Protein 7LVS (pdb70)

B-factor: mean 65.18, std 23.1, range [25.35, 159.11]

Sequence (155 aa):
TGPTADPEKRKLIQQQLVLLLHAHKCQRREQANGEVRACSLPHCRTMKNVLNHMTHCQAGKACQVAHCASSRQIISHWKNCTRHDCPVCLPLKNASDTDFIDEEVLMSLVIEMGLDRIKELPELTSYDCEVNAPIQGSRNLLQGEELLRALDQVN

Nearest PDB structures (foldseek):
  7lvs-assembly1_B  TM=1.010E+00  e=3.319E-14  Mus musculus
  7qgs-assembly1_A  TM=9.717E-01  e=2.076E-10  Homo sapiens
  1l8c-assembly1_A  TM=8.396E-01  e=2.619E-11  Mus musculus
  2lww-assembly1_A  TM=8.149E-01  e=1.041E-10  Mus musculus
  1l3e-assembly1_B  TM=8.56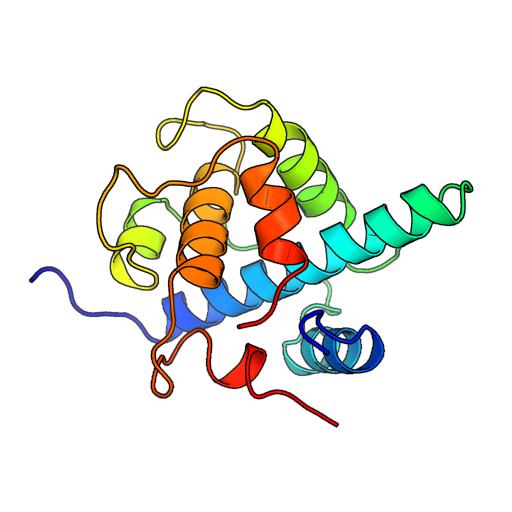7E-01  e=3.908E-10  Homo sapiens

Radius of gyration: 14.66 Å; Cα contacts (8 Å, |Δi|>4): 175; chains: 2; bounding box: 29×38×46 Å

Secondary structure (DSSP, 8-state):
--SPPPHHHHHHHHHHHHHHHHHHHHHHHHHHH-S-----STTHHHHHHHHHHHTT---GGG--STTHHHHHHHHHHHHH---TT-TTTHHHHT---/--BPPHHHHHHHHHHTTTTS--------HHHHHHHS--S-GGG---THHHHHHHHB--

Foldseek 3Di:
DDDDDDVVVLVVLLVVVVLLVCLVVVVVVCVVVVDDDDDDPPCSVVSVVLVVCLVPDDCACNDDRPPNNSVVVSVVCVVPDPDCPDPNCNCPVVPDD/DFFDDPVVVVVVCVVVVVVPDDDDDDDDPVVCCVVPNDPDPVPPDDDPSVVVVNGGDD

InterPro domains:
  IPR000197 Zinc finger, TAZ-type [PF02135] (353-429)
  IPR000197 Zinc finger, TAZ-type [PF02135] (1773-1844)
  IPR000197 Zinc finger, TAZ-type [PS50134] (346-432)
  IPR000197 Zinc finger, TAZ-type [PS50134] (1766-1847)
  IPR000197 Zinc finger, TAZ-type [SM00551] (347-432)
  IPR000197 Zinc finger, TAZ-type [SM00551] (1767-1845)
  IPR000433 Zinc finger, ZZ-type [PF00569] (1703-1743)
  IPR000433 Zinc finger, ZZ-type [PS01357] (1708-1733)
  IPR000433 Zinc finger, ZZ-type [PS50135] (1703-1751)
  IPR000433 Zinc finger, ZZ-type [SM00291] (1702-1743)
  IPR001487 Bromodomain [PF00439] (1105-1179)
  IPR001487 Bromodomain [PR00503] (1107-1120)
  IPR001487 Bromodomain [PR00503] (1123-1139)
  IPR001487 Bromodomain [PR00503] (1139-1157)
  IPR001487 Bromodomain [PR00503] (1157-1176)
  IPR001487 Bromodomain [PS50014] (1104-1176)
  IPR001487 Bromodomain [SM00297] (1085-1195)
  IPR003101 Coactivator CBP, KIX domain [PF02172] (587-666)
  IPR003101 Coactivator CBP, KIX domain [PS50952] (586-665)
  IPR009110 Nuclear receptor coactivator, interlocking [SSF69125] (2060-2116)

GO terms:
  GO:0060325 face morphogenesis (P, IMP)
  GO:0061733 protein-lysine-acetyltransferase activity (F, EXP)
  GO:0005515 protein binding (F, IPI)
  GO:0035729 cellular response to hepatocyte growth factor stimulus (P, IDA)
  GO:0005634 nucleus (C, IDA)
  GO:0000977 RNA polymerase II transcription regulatory region sequence-specific DNA binding (F, IDA)
  GO:0003677 DNA binding (F, IDA)
  GO:0003682 chromatin binding (F, IDA)
  GO:0003713 transcription coactivator activity (F, IDA)
  GO:0045893 positive regulation of DNA-templated transcription (P, IDA)
  GO:0045944 positive regulation of transcription by RNA polymerase II (P, IDA)
  GO:0000123 histone acetyltransferase complex (C, IDA)
  GO:0000940 outer kinetochore (C, IDA)
  GO:0005667 transcription regulator complex (C, IDA)
  GO:0090575 RNA polymerase II transcription regulator complex (C, IDA)
  GO:0004402 histone acetyltransferase activity (F, IDA)
  GO:0006355 regulation of DNA-templated transcription (P, IDA)
  GO:0045944 positive regulation of transcription by RNA polymerase II (P, IGI)
  GO:0010628 positive regulation of gene expression (P, IGI)
  GO:0030718 germ-line stem cell population maintenance (P, IMP)

Organism: Mus musculus (NCBI:txid10090)

Structure (mmCIF, N/CA/C/O backbone):
data_7LVS
#
_entry.id   7LVS
#
_cell.length_a   32.061
_cell.length_b   50.112
_cell.length_c   41.255
_cell.angle_alpha   90.000
_cell.angle_beta   99.189
_cell.angle_gamma   90.000
#
_symmetry.space_group_name_H-M   'P 1 21 1'
#
loop_
_entity.id
_entity.type
_entity.pdbx_description
1 polymer 'Histone lysine acetyltransferase CREBBP'
2 polymer 'Cbp/p300-interacting transactivator 2,Hypoxia-inducible factor 1-alpha'
3 non-polymer 'ZINC ION'
4 water water
#
loop_
_atom_site.group_PDB
_atom_site.id
_atom_site.type_symbol
_atom_site.label_atom_id
_atom_site.label_alt_id
_atom_site.label_comp_id
_atom_site.label_asym_id
_atom_site.label_entity_id
_atom_site.label_seq_id
_atom_site.pdbx_PDB_ins_code
_atom_site.Cartn_x
_atom_site.Cartn_y
_atom_site.Cartn_z
_atom_site.occupancy
_atom_site.B_iso_or_equiv
_atom_site.auth_seq_id
_atom_site.auth_comp_id
_atom_site.auth_asym_id
_atom_site.auth_atom_id
_atom_site.pdbx_PDB_model_num
ATOM 1 N N . THR A 1 2 ? -1.72608 7.63120 34.61440 1.000 77.52623 341 THR B N 1
ATOM 2 C CA . THR A 1 2 ? -0.97863 7.51245 33.36777 1.000 81.20182 341 THR B CA 1
ATOM 3 C C . THR A 1 2 ? -1.58450 8.39862 32.28301 1.000 71.99606 341 THR B C 1
ATOM 4 O O . THR A 1 2 ? -0.87698 9.16305 31.62747 1.000 73.42358 341 THR B O 1
ATOM 14 N N . GLY A 1 3 ? -2.89853 8.29711 32.10448 1.000 80.61421 342 GLY B N 1
ATOM 15 C CA . GLY A 1 3 ? -3.59359 9.05802 31.09426 1.000 68.33930 342 GLY B CA 1
ATOM 16 C C . GLY A 1 3 ? -4.89636 8.39456 30.69818 1.000 78.60099 342 GLY B C 1
ATOM 17 O O . GLY A 1 3 ? -5.47746 7.61948 31.46427 1.000 82.81150 342 GLY B O 1
ATOM 21 N N . PRO A 1 4 ? -5.38448 8.68168 29.49332 1.000 86.85001 343 PRO B N 1
ATOM 22 C CA . PRO A 1 4 ? -6.62908 8.05325 29.03554 1.000 83.35400 343 PRO B CA 1
ATOM 23 C C . PRO A 1 4 ? -6.43241 6.56508 28.78621 1.000 84.29046 343 PRO B C 1
ATOM 24 O O . PRO A 1 4 ? -5.31411 6.05014 28.72757 1.000 78.26171 343 PRO B O 1
ATOM 35 N N . THR A 1 5 ? -7.55527 5.86754 28.64492 1.000 86.04387 344 THR B N 1
ATOM 36 C CA . THR A 1 5 ? -7.52602 4.43711 28.38309 1.000 86.38471 344 THR B CA 1
ATOM 37 C C . THR A 1 5 ? -7.29204 4.17514 26.89916 1.000 87.75741 344 THR B C 1
ATOM 38 O O . THR A 1 5 ? -7.71041 4.94961 26.03376 1.000 80.04930 344 THR B O 1
ATOM 49 N N . ALA A 1 6 ? -6.61227 3.06788 26.61358 1.000 87.15679 345 ALA B N 1
ATOM 50 C CA . ALA A 1 6 ? -6.27498 2.70886 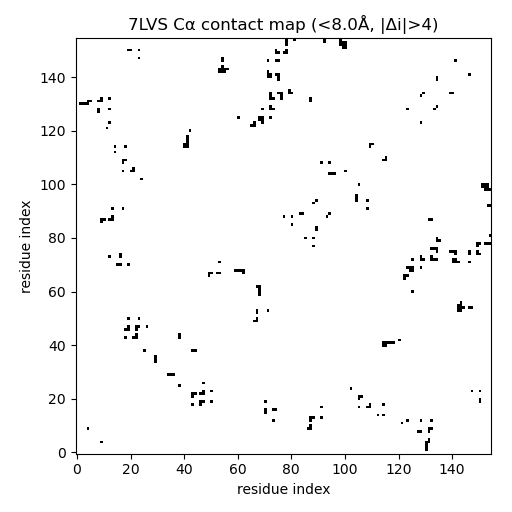25.24419 1.000 79.22894 345 ALA B CA 1
ATOM 51 C C . ALA A 1 6 ? -7.48001 2.10711 24.53450 1.000 70.12410 345 ALA B C 1
ATOM 52 O O . ALA A 1 6 ? -8.20992 1.28697 25.09893 1.000 74.17083 345 ALA B O 1
ATOM 59 N N . ASP A 1 7 ? -7.67480 2.51597 23.28127 1.000 66.29521 346 ASP B N 1
ATOM 60 C CA . ASP A 1 7 ? -8.82646 2.10125 22.49523 1.000 69.43504 346 ASP B CA 1
ATOM 61 C C . ASP A 1 7 ? -8.42364 0.97341 21.56033 1.000 72.95548 346 ASP B C 1
ATOM 62 O O . ASP A 1 7 ? -7.49147 1.15362 20.76049 1.000 62.96955 346 ASP B O 1
ATOM 71 N N . PRO A 1 8 ? -9.07557 -0.19263 21.61424 1.000 63.34727 347 PRO B N 1
ATOM 72 C CA . PRO A 1 8 ? -8.71025 -1.26651 20.67567 1.000 58.32045 347 PRO B CA 1
ATOM 73 C C . PRO A 1 8 ? -8.98654 -0.91591 19.22524 1.000 61.08837 347 PRO B C 1
ATOM 74 O O . PRO A 1 8 ? -8.28683 -1.41342 18.33431 1.000 58.14960 347 PRO B O 1
ATOM 85 N N . GLU A 1 9 ? -9.99229 -0.08066 18.95538 1.000 57.73590 348 GLU B N 1
ATOM 86 C CA . GLU A 1 9 ? -10.21905 0.37080 17.58647 1.000 59.61796 348 GLU B CA 1
ATOM 87 C C . GLU A 1 9 ? -9.05483 1.22185 17.09616 1.000 65.04084 348 GLU B C 1
ATOM 88 O O . GLU A 1 9 ? -8.57919 1.04334 15.96899 1.000 58.73969 348 GLU B O 1
ATOM 100 N N . LYS A 1 10 ? -8.58339 2.15313 17.92909 1.000 62.25079 349 LYS B N 1
ATOM 101 C CA . LYS A 1 10 ? -7.43950 2.97307 17.54584 1.000 63.30797 349 LYS B CA 1
ATOM 102 C C . LYS A 1 10 ? -6.20069 2.11452 17.32376 1.000 54.46234 349 LYS B C 1
ATOM 103 O O . LYS A 1 10 ? -5.41738 2.36753 16.40112 1.000 46.85146 349 LYS B O 1
ATOM 122 N N . ARG A 1 11 ? -6.00396 1.09441 18.16199 1.000 52.32303 350 ARG B N 1
ATOM 123 C CA . ARG A 1 11 ? -4.86224 0.20550 17.97903 1.000 49.49454 350 ARG B CA 1
ATOM 124 C C . ARG A 1 11 ? -4.90336 -0.46624 16.61249 1.000 52.65913 350 ARG B C 1
ATOM 125 O O . ARG A 1 11 ? -3.87225 -0.58825 15.94100 1.000 52.29317 350 ARG B O 1
ATOM 146 N N . LYS A 1 12 ? -6.08816 -0.90712 16.18151 1.000 46.82331 351 LYS B N 1
ATOM 147 C CA . LYS A 1 12 ? -6.19560 -1.58837 14.89524 1.000 54.06850 351 LYS B CA 1
ATOM 148 C C . LYS A 1 12 ? -5.86338 -0.64968 13.74292 1.000 43.47382 351 LYS B C 1
ATOM 149 O O . LYS A 1 12 ? -5.15633 -1.03689 12.80534 1.000 39.79600 351 LYS B O 1
ATOM 168 N N . LEU A 1 13 ? -6.37751 0.58237 13.78466 1.000 40.38875 352 LEU B N 1
ATOM 169 C CA . LEU A 1 13 ? -6.06472 1.54151 12.73241 1.000 37.83008 352 LEU B CA 1
ATOM 170 C C . LEU A 1 13 ? -4.57747 1.85699 12.70290 1.000 37.14741 352 LEU B C 1
ATOM 171 O O . LEU A 1 13 ? -4.00813 2.07444 11.62712 1.000 37.36813 352 LEU B O 1
ATOM 187 N N . ILE A 1 14 ? -3.93452 1.88485 13.87161 1.000 32.82907 353 ILE B N 1
ATOM 188 C CA . ILE A 1 14 ? -2.50176 2.15760 13.92935 1.000 40.89132 353 ILE B CA 1
ATOM 189 C C . ILE A 1 14 ? -1.72611 1.06251 13.20776 1.000 41.91864 353 ILE B C 1
ATOM 190 O O . ILE A 1 14 ? -0.90031 1.33827 12.32985 1.000 29.54906 353 ILE B O 1
ATOM 206 N N . GLN A 1 15 ? -1.98745 -0.19979 13.55379 1.000 34.66542 354 GLN B N 1
ATOM 207 C CA . GLN A 1 15 ? -1.26119 -1.28398 12.90501 1.000 35.09267 354 GLN B CA 1
ATOM 208 C C . GLN A 1 15 ? -1.63585 -1.42333 11.43397 1.000 33.93833 354 GLN B C 1
ATOM 209 O O . GLN A 1 15 ? -0.82594 -1.92827 10.65033 1.000 36.51136 354 GLN B O 1
ATOM 223 N N . GLN A 1 16 ? -2.82555 -0.96645 11.03449 1.000 35.20086 355 GLN B N 1
ATOM 224 C CA . GLN A 1 16 ? -3.15253 -0.91068 9.61233 1.000 32.82546 355 GLN B CA 1
ATOM 225 C C . GLN A 1 16 ? -2.30029 0.13352 8.89770 1.000 32.30215 355 GLN B C 1
ATOM 226 O O . GLN A 1 16 ? -1.75989 -0.12368 7.81551 1.000 32.26595 355 GLN B O 1
ATOM 240 N N . GLN A 1 17 ? -2.16713 1.32067 9.49172 1.000 31.61180 356 GLN B N 1
ATOM 241 C CA . GLN A 1 17 ? -1.31190 2.35054 8.90940 1.000 30.37635 356 GLN B CA 1
ATOM 242 C C . GLN A 1 17 ? 0.14540 1.90825 8.91293 1.000 33.84823 356 GLN B C 1
ATOM 243 O O . GLN A 1 17 ? 0.88241 2.14627 7.94725 1.000 27.31526 356 GLN B O 1
ATOM 257 N N . LEU A 1 18 ? 0.57167 1.24367 9.98677 1.000 30.99818 357 LEU B N 1
ATOM 258 C CA . LEU A 1 18 ? 1.93687 0.73697 10.06061 1.000 25.35346 357 LEU B CA 1
ATOM 259 C C . LEU A 1 18 ? 2.21679 -0.25370 8.93925 1.000 31.68794 357 LEU B C 1
ATOM 260 O O . LEU A 1 18 ? 3.26671 -0.19312 8.28891 1.000 34.19381 357 LEU B O 1
ATOM 276 N N . VAL A 1 19 ? 1.28638 -1.17996 8.70070 1.000 33.04979 358 VAL B N 1
ATOM 277 C CA . VAL A 1 19 ? 1.46822 -2.15052 7.62664 1.000 34.97171 358 VAL B CA 1
ATOM 278 C C . VAL A 1 19 ? 1.52797 -1.44147 6.28152 1.000 31.17044 358 VAL B C 1
ATOM 279 O O . VAL A 1 19 ? 2.32314 -1.80297 5.40590 1.000 37.08101 358 VAL B O 1
ATOM 292 N N . LEU A 1 20 ? 0.69193 -0.41949 6.09417 1.000 32.71165 359 LEU B N 1
ATOM 293 C CA . LEU A 1 20 ? 0.73099 0.33000 4.84414 1.000 30.05060 359 LEU B CA 1
ATOM 294 C C . LEU A 1 20 ? 2.05535 1.06776 4.69097 1.000 30.33640 359 LEU B C 1
ATOM 295 O O . LEU A 1 20 ? 2.61716 1.12448 3.59119 1.000 29.68507 359 LEU B O 1
ATOM 311 N N . LEU A 1 21 ? 2.57463 1.63171 5.78279 1.000 28.59728 360 LEU B N 1
ATOM 312 C CA . LEU A 1 21 ? 3.86347 2.31122 5.71281 1.000 33.62374 360 LEU B CA 1
ATOM 313 C C . LEU A 1 21 ? 4.98258 1.33059 5.38716 1.000 32.62606 360 LEU B C 1
ATOM 314 O O . LEU A 1 21 ? 5.85081 1.62358 4.55739 1.000 35.68109 360 LEU B O 1
ATOM 330 N N . LEU A 1 22 ? 4.97903 0.15900 6.02528 1.000 30.28754 361 LEU B N 1
ATOM 331 C CA . LEU A 1 22 ? 5.98285 -0.85051 5.70634 1.000 33.70845 361 LEU B CA 1
ATOM 332 C C . LEU A 1 22 ? 5.91800 -1.23008 4.23331 1.000 31.56873 361 LEU B C 1
ATOM 333 O O . LEU A 1 22 ? 6.94776 -1.30394 3.55470 1.000 34.76055 361 LEU B O 1
ATOM 349 N N . HIS A 1 23 ? 4.71065 -1.45943 3.71200 1.000 37.12446 362 HIS B N 1
ATOM 350 C CA . HIS A 1 23 ? 4.58663 -1.78171 2.29495 1.000 39.45245 362 HIS B CA 1
ATOM 351 C C . HIS A 1 23 ? 5.17998 -0.67356 1.43375 1.000 28.04433 362 HIS B C 1
ATOM 352 O O . HIS A 1 23 ? 6.04684 -0.92441 0.58974 1.000 43.60557 362 HIS B O 1
ATOM 366 N N . ALA A 1 24 ? 4.71427 0.56334 1.62926 1.000 38.48827 363 ALA B N 1
ATOM 367 C CA . ALA A 1 24 ? 5.17210 1.67485 0.80088 1.000 44.51776 363 ALA B CA 1
ATOM 368 C C . ALA A 1 24 ? 6.69205 1.76892 0.79549 1.000 35.82029 363 ALA B C 1
ATOM 369 O O . ALA A 1 24 ? 7.31276 1.94289 -0.25878 1.000 40.54736 363 ALA B O 1
ATOM 376 N N . HIS A 1 25 ? 7.30998 1.65834 1.97277 1.000 36.03153 364 HIS B N 1
ATOM 377 C CA . HIS A 1 25 ? 8.76521 1.72045 2.04963 1.000 35.86719 364 HIS B CA 1
ATOM 378 C C . HIS A 1 25 ? 9.40174 0.63265 1.19012 1.000 40.67563 364 HIS B C 1
ATOM 379 O O . HIS A 1 25 ? 10.24013 0.91826 0.32767 1.000 43.36982 364 HIS B O 1
ATOM 393 N N . LYS A 1 26 ? 9.00877 -0.62552 1.40444 1.000 38.71159 365 LYS B N 1
ATOM 394 C CA . LYS A 1 26 ? 9.53017 -1.70510 0.57040 1.000 41.80521 365 LYS B CA 1
ATOM 395 C C . LYS A 1 26 ? 9.10334 -1.52770 -0.88227 1.000 46.83697 365 LYS B C 1
ATOM 396 O O . LYS A 1 26 ? 9.85887 -1.85696 -1.80353 1.000 48.23317 365 LYS B O 1
ATOM 415 N N . CYS A 1 27 ? 7.89168 -1.01022 -1.10711 1.000 51.22326 366 CYS B N 1
ATOM 416 C CA . CYS A 1 27 ? 7.45032 -0.71625 -2.46754 1.000 46.66689 366 CYS B CA 1
ATOM 417 C C . CYS A 1 27 ? 8.37323 0.29094 -3.14078 1.000 58.45486 366 CYS B C 1
ATOM 418 O O . CYS A 1 27 ? 8.52896 0.26645 -4.36696 1.000 72.08266 366 CYS B O 1
ATOM 425 N N . GLN A 1 28 ? 8.99450 1.17860 -2.36128 1.000 54.99474 367 GLN B N 1
ATOM 426 C CA . GLN A 1 28 ? 9.93827 2.14982 -2.90275 1.000 66.19538 367 GLN B CA 1
ATOM 427 C C . GLN A 1 28 ? 11.35432 1.58792 -2.96890 1.000 66.76795 367 GLN B C 1
ATOM 428 O O . GLN A 1 28 ? 12.04687 1.76293 -3.97577 1.000 72.37078 367 GLN B O 1
ATOM 442 N N . ARG A 1 29 ? 11.80364 0.92424 -1.90058 1.000 61.90771 368 ARG B N 1
ATOM 443 C CA . ARG A 1 29 ? 13.10989 0.27667 -1.93992 1.000 67.95084 368 ARG B CA 1
ATOM 444 C C . ARG A 1 29 ? 13.19939 -0.71319 -3.09273 1.000 74.28666 368 ARG B C 1
ATOM 445 O O . ARG A 1 29 ? 14.28206 -0.91662 -3.65369 1.000 85.31804 368 ARG B O 1
ATOM 466 N N . ARG A 1 30 ? 12.07693 -1.33514 -3.46126 1.000 69.06320 369 ARG B N 1
ATOM 467 C CA . ARG A 1 30 ? 12.06876 -2.20580 -4.63129 1.000 76.96819 369 ARG B CA 1
ATOM 468 C C . ARG A 1 30 ? 12.43275 -1.42600 -5.88708 1.000 92.65380 369 ARG B C 1
ATOM 469 O O . ARG A 1 30 ? 13.20536 -1.90551 -6.72465 1.000 104.49112 369 ARG B O 1
ATOM 490 N N . GLU A 1 31 ? 11.88641 -0.21752 -6.03223 1.000 88.24442 370 GLU B N 1
ATOM 491 C CA . GLU A 1 31 ? 12.21665 0.63813 -7.16388 1.000 95.31220 370 GLU B CA 1
ATOM 492 C C . GLU A 1 31 ? 13.55125 1.34980 -6.98374 1.000 99.99776 370 GLU B C 1
ATOM 493 O O . GLU A 1 31 ? 14.15094 1.77373 -7.97777 1.000 100.75872 370 GLU B O 1
ATOM 505 N N . GLN A 1 32 ? 14.02884 1.48723 -5.74302 1.000 95.42026 371 GLN B N 1
ATOM 506 C CA . GLN A 1 32 ? 15.31585 2.13509 -5.51098 1.000 92.12880 371 GLN B CA 1
ATOM 507 C C . GLN A 1 32 ? 16.47434 1.24812 -5.94911 1.000 100.57680 371 GLN B C 1
ATOM 508 O O . GLN A 1 32 ? 17.51445 1.75815 -6.38126 1.000 104.40204 371 GLN B O 1
ATOM 522 N N . ALA A 1 33 ? 16.31838 -0.07143 -5.84331 1.000 104.41249 372 ALA B N 1
ATOM 523 C CA . ALA A 1 33 ? 17.31293 -1.01030 -6.34738 1.000 103.64988 372 ALA B CA 1
ATOM 524 C C . ALA A 1 33 ? 17.01192 -1.41590 -7.78684 1.000 108.55525 372 ALA B C 1
ATOM 525 O O . ALA A 1 33 ? 17.90963 -1.42246 -8.63479 1.000 104.38416 372 ALA B O 1
ATOM 532 N N . ASN A 1 34 ? 15.75121 -1.74918 -8.07306 1.000 114.94621 373 ASN B N 1
ATOM 533 C CA . ASN A 1 34 ? 15.35516 -2.10894 -9.43092 1.000 105.77802 373 ASN B CA 1
ATOM 534 C C . ASN A 1 34 ? 15.72178 -1.00603 -10.41628 1.000 108.41746 373 ASN B C 1
ATOM 535 O O . ASN A 1 34 ? 16.49265 -1.22412 -11.35810 1.000 115.88865 373 ASN B O 1
ATOM 546 N N . GLY A 1 35 ? 15.17315 0.18979 -10.21229 1.000 106.95333 374 GLY B N 1
ATOM 547 C CA . GLY A 1 35 ? 15.45104 1.31490 -11.08216 1.000 107.94013 374 GLY B CA 1
ATOM 548 C C . 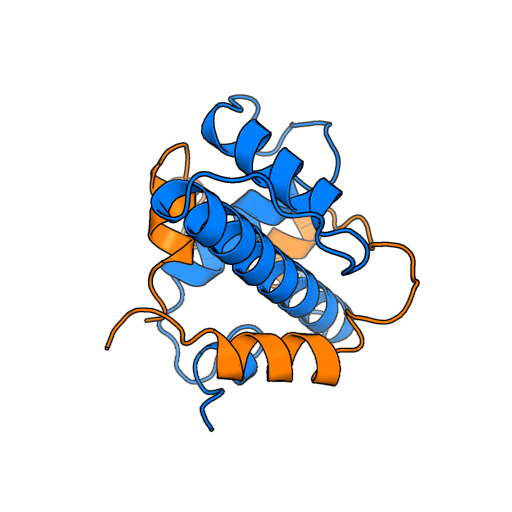GLY A 1 35 ? 14.21020 1.86227 -11.75633 1.000 109.81303 374 GLY B C 1
ATOM 549 O O . GLY A 1 35 ? 13.97709 3.07469 -11.76157 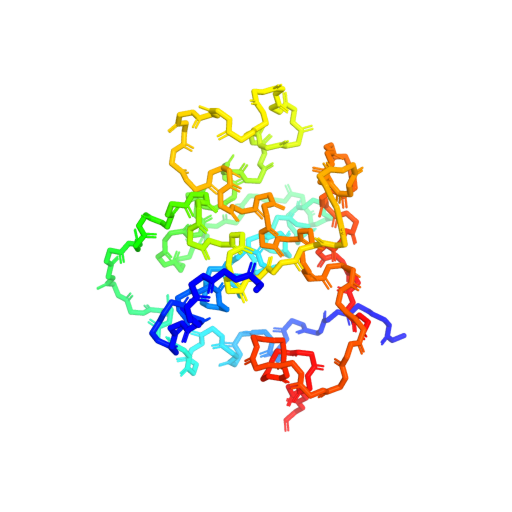1.000 112.13540 374 GLY B O 1
ATOM 553 N N . GLU A 1 36 ? 13.40233 0.97252 -12.32217 1.000 106.67576 375 GLU B N 1
ATOM 554 C CA . GLU A 1 36 ? 12.22615 1.37243 -13.07551 1.000 102.78227 375 GLU B CA 1
ATOM 555 C C . GLU A 1 36 ? 11.07584 1.72868 -12.13721 1.000 97.04527 375 GLU B C 1
ATOM 556 O O . GLU A 1 36 ? 11.00115 1.27164 -10.99319 1.000 96.39412 375 GLU B O 1
ATOM 568 N N . VAL A 1 37 ? 10.16991 2.55860 -12.64502 1.000 88.15754 376 VAL B N 1
ATOM 569 C CA . VAL A 1 37 ? 9.06285 3.09367 -11.86030 1.000 85.27479 376 VAL B CA 1
ATOM 570 C C . VAL A 1 37 ? 7.88260 2.13714 -11.99445 1.000 88.05005 376 VAL B C 1
ATOM 571 O O . VAL A 1 37 ? 7.28485 2.02222 -13.06750 1.000 87.87192 376 VAL B O 1
ATOM 584 N N . ARG A 1 38 ? 7.54271 1.45436 -10.90332 1.000 100.39827 377 ARG B N 1
ATOM 585 C CA . ARG A 1 38 ? 6.42256 0.52407 -10.88574 1.000 100.73181 377 ARG B CA 1
ATOM 586 C C . ARG A 1 38 ? 5.11949 1.25085 -10.57839 1.000 92.42056 377 ARG B C 1
ATOM 587 O O . ARG A 1 38 ? 5.09060 2.23405 -9.83278 1.000 91.22988 377 ARG B O 1
ATOM 608 N N . ALA A 1 39 ? 4.03275 0.74207 -11.15300 1.000 81.92279 378 ALA B N 1
ATOM 609 C CA . ALA A 1 39 ? 2.69580 1.29545 -10.94941 1.000 78.10008 378 ALA B CA 1
ATOM 610 C C . ALA A 1 39 ? 1.96116 0.40360 -9.95493 1.000 87.39833 378 ALA B C 1
ATOM 611 O O . ALA A 1 39 ? 1.22703 -0.51114 -10.33166 1.000 80.04375 378 ALA B O 1
ATOM 618 N N . CYS A 1 40 ? 2.16248 0.67961 -8.67040 1.000 88.85894 379 CYS B N 1
ATOM 619 C CA . CYS A 1 40 ? 1.50705 -0.09917 -7.63162 1.000 75.33900 379 CYS B CA 1
ATOM 620 C C . CYS A 1 40 ? 0.01456 0.20511 -7.60100 1.000 75.43750 379 CYS B C 1
ATOM 621 O O . CYS A 1 40 ? -0.40462 1.35712 -7.74375 1.000 81.84415 379 CYS B O 1
ATOM 628 N N . SER A 1 41 ? -0.79059 -0.83913 -7.40341 1.000 67.41125 380 SER B N 1
ATOM 629 C CA . SER A 1 41 ? -2.24128 -0.71839 -7.45410 1.000 73.47326 380 SER B CA 1
ATOM 630 C C . SER A 1 41 ? -2.89795 -0.67961 -6.07913 1.000 67.18790 380 SER B C 1
ATOM 631 O O . SER A 1 41 ? -4.11172 -0.46352 -5.99966 1.000 67.59158 380 SER B O 1
ATOM 639 N N . LEU A 1 42 ? -2.14024 -0.86961 -5.00750 1.000 51.20922 381 LEU B N 1
ATOM 640 C CA . LEU A 1 42 ? -2.73462 -0.92637 -3.67583 1.000 53.24833 381 LEU B CA 1
ATOM 641 C C . LEU A 1 42 ? -3.27958 0.44371 -3.28778 1.000 52.69839 381 LEU B C 1
ATOM 642 O O . LEU A 1 42 ? -2.55146 1.43949 -3.37273 1.000 48.82072 381 LEU B O 1
ATOM 658 N N . PRO A 1 43 ? -4.53286 0.54221 -2.84695 1.000 50.73978 382 PRO B N 1
ATOM 659 C CA . PRO A 1 43 ? -5.07457 1.86311 -2.50140 1.000 56.78099 382 PRO B CA 1
ATOM 660 C C . PRO A 1 43 ? -4.27334 2.52039 -1.38442 1.000 59.60428 382 PRO B C 1
ATOM 661 O O . PRO A 1 43 ? -3.94924 1.89711 -0.37053 1.000 53.60547 382 PRO B O 1
ATOM 672 N N . HIS A 1 44 ? -3.94314 3.79145 -1.59834 1.000 48.69992 383 HIS B N 1
ATOM 673 C CA . HIS A 1 44 ? -3.19102 4.69297 -0.72892 1.000 43.44429 383 HIS B CA 1
ATOM 674 C C . HIS A 1 44 ? -1.68689 4.46948 -0.76683 1.000 45.38598 383 HIS B C 1
ATOM 675 O O . HIS A 1 44 ? -0.97056 5.18141 -0.05089 1.000 38.22331 383 HIS B O 1
ATOM 689 N N . CYS A 1 45 ? -1.17597 3.49869 -1.52206 1.000 40.27966 384 CYS B N 1
ATOM 690 C CA . CYS A 1 45 ? 0.26632 3.28953 -1.52450 1.000 43.64324 384 CYS B CA 1
ATOM 691 C C . CYS A 1 45 ? 0.98902 4.55687 -1.96119 1.000 33.75689 384 CYS B C 1
ATOM 692 O O . CYS A 1 45 ? 1.95848 4.98608 -1.32520 1.000 35.77815 384 CYS B O 1
ATOM 699 N N . ARG A 1 46 ? 0.52282 5.17170 -3.05044 1.000 37.97801 385 ARG B N 1
ATOM 700 C CA . ARG A 1 46 ? 1.08416 6.44503 -3.48712 1.000 40.38217 385 ARG B CA 1
ATOM 701 C C . ARG A 1 46 ? 1.05894 7.47295 -2.36300 1.000 30.15810 385 ARG B C 1
ATOM 702 O O . ARG A 1 46 ? 2.04413 8.18447 -2.13861 1.000 35.76700 385 ARG B O 1
ATOM 723 N N . THR A 1 47 ? -0.06123 7.56196 -1.64272 1.000 35.31691 386 THR B N 1
ATOM 724 C CA . THR A 1 47 ? -0.16946 8.52665 -0.55321 1.000 35.90645 386 THR B CA 1
ATOM 725 C C . THR A 1 47 ? 0.92184 8.30538 0.48644 1.000 35.42021 386 THR B C 1
ATOM 726 O O . THR A 1 47 ? 1.66233 9.23225 0.83311 1.000 34.29874 386 THR B O 1
ATOM 737 N N . MET A 1 48 ? 1.03451 7.07874 1.00167 1.000 35.56669 387 MET B N 1
ATOM 738 C CA . MET A 1 48 ? 2.00732 6.82044 2.05771 1.000 35.92668 387 MET B CA 1
ATOM 739 C C . MET A 1 48 ? 3.43577 6.91620 1.54121 1.000 32.62743 387 MET B C 1
ATOM 740 O O . MET A 1 48 ? 4.34175 7.27356 2.30194 1.000 38.77257 387 MET B O 1
ATOM 754 N N . LYS A 1 49 ? 3.66215 6.60129 0.26389 1.000 31.80526 388 LYS B N 1
ATOM 755 C CA . LYS A 1 49 ? 4.98080 6.82404 -0.31869 1.000 36.42544 388 LYS B CA 1
ATOM 756 C C . LYS A 1 49 ? 5.37090 8.29176 -0.20874 1.000 37.84489 388 LYS B C 1
ATOM 757 O O . LYS A 1 49 ? 6.48211 8.62565 0.21940 1.000 40.31431 388 LYS B O 1
ATOM 776 N N . ASN A 1 50 ? 4.45661 9.18604 -0.58704 1.000 35.11613 389 ASN B N 1
ATOM 777 C CA . ASN A 1 50 ? 4.73448 10.61552 -0.50127 1.000 34.93258 389 ASN B CA 1
ATOM 778 C C . ASN A 1 50 ? 4.82728 11.07784 0.94675 1.000 33.69711 389 ASN B C 1
ATOM 779 O O . ASN A 1 50 ? 5.65318 11.93670 1.27594 1.000 37.11701 389 ASN B O 1
ATOM 790 N N . VAL A 1 51 ? 3.99149 10.52614 1.82767 1.000 30.21704 390 VAL B N 1
ATOM 791 C CA . VAL A 1 51 ? 4.11652 10.83998 3.24804 1.000 34.07278 390 VAL B CA 1
ATOM 792 C C . VAL A 1 51 ? 5.52660 10.52064 3.72861 1.000 35.87393 390 VAL B C 1
ATOM 793 O O . VAL A 1 51 ? 6.19145 11.35213 4.35672 1.000 37.37926 390 VAL B O 1
ATOM 806 N N . LEU A 1 52 ? 6.00801 9.31213 3.42384 1.000 35.44984 391 LEU B N 1
ATOM 807 C CA . LEU A 1 52 ? 7.36647 8.93014 3.79832 1.000 37.98737 391 LEU B CA 1
ATOM 808 C C . LEU A 1 52 ? 8.38646 9.92347 3.25244 1.000 37.09596 391 LEU B C 1
ATOM 809 O O . LEU A 1 52 ? 9.27360 10.38589 3.97897 1.000 34.96743 391 LEU B O 1
ATOM 825 N N . ASN A 1 53 ? 8.27902 10.25480 1.96308 1.000 34.59374 392 ASN B N 1
ATOM 826 C CA . ASN A 1 53 ? 9.23333 11.17148 1.34814 1.000 37.67100 392 ASN B CA 1
ATOM 827 C C . ASN A 1 53 ? 9.16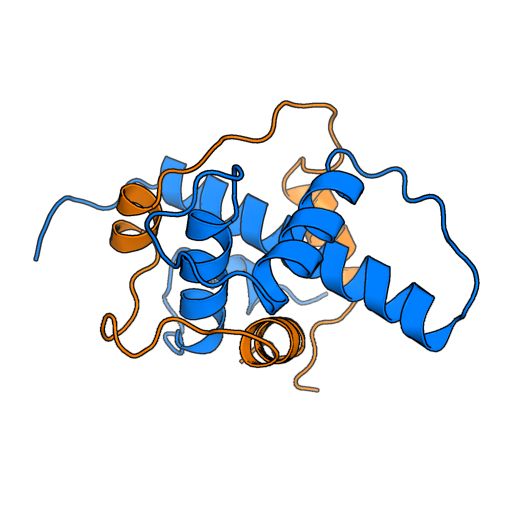119 12.55981 1.97900 1.000 41.56028 392 ASN B C 1
ATOM 828 O O . ASN A 1 53 ? 10.19369 13.20911 2.17928 1.000 44.85285 392 ASN B O 1
ATOM 839 N N . HIS A 1 54 ? 7.95326 13.03526 2.30043 1.000 46.84052 393 HIS B N 1
ATOM 840 C CA . HIS A 1 54 ? 7.82761 14.32690 2.97525 1.000 42.15099 393 HIS B CA 1
ATOM 841 C C . HIS A 1 54 ? 8.40295 14.26470 4.38139 1.000 51.68986 393 HIS B C 1
ATOM 842 O O . HIS A 1 54 ? 9.06646 15.20426 4.83476 1.000 43.05827 393 HIS B O 1
ATOM 856 N N . MET A 1 55 ? 8.16003 13.15522 5.07732 1.000 51.88429 394 MET B N 1
ATOM 857 C CA . MET A 1 55 ? 8.53838 13.02888 6.47750 1.000 43.19957 394 MET B CA 1
ATOM 858 C C . MET A 1 55 ? 10.05081 12.99056 6.65887 1.000 41.39531 394 MET B C 1
ATOM 859 O O . MET A 1 55 ? 10.55933 13.45638 7.68483 1.000 49.02459 394 MET B O 1
ATOM 873 N N . THR A 1 56 ? 10.78816 12.45253 5.68370 1.000 45.56076 395 THR B N 1
ATOM 874 C CA . THR A 1 56 ? 12.23573 12.35328 5.83546 1.000 41.59720 395 THR B CA 1
ATOM 875 C C . THR A 1 56 ? 12.91208 13.71691 5.85458 1.000 51.88419 395 THR B C 1
ATOM 876 O O . THR A 1 56 ? 14.07054 13.81253 6.27169 1.000 59.72752 395 THR B O 1
ATOM 887 N N . HIS A 1 57 ? 12.22786 14.76755 5.39903 1.000 62.21128 396 HIS B N 1
ATOM 888 C CA . HIS A 1 57 ? 12.76411 16.12125 5.45557 1.000 65.05198 396 HIS B CA 1
ATOM 889 C C . HIS A 1 57 ? 11.77204 17.09757 6.07114 1.000 60.56212 396 HIS B C 1
ATOM 890 O O . HIS A 1 57 ? 11.95430 18.31431 5.94605 1.000 68.79862 396 HIS B O 1
ATOM 904 N N . CYS A 1 58 ? 10.73002 16.59652 6.72226 1.000 62.46658 397 CYS B N 1
ATOM 905 C CA . CYS A 1 58 ? 9.78378 17.44848 7.41902 1.000 57.70592 397 CYS B CA 1
ATOM 906 C C . CYS A 1 58 ? 10.36230 17.89002 8.75598 1.000 73.39021 397 CYS B C 1
ATOM 907 O O . CYS A 1 58 ? 10.94463 17.08824 9.49200 1.000 74.02353 397 CYS B O 1
ATOM 914 N N . GLN A 1 59 ? 10.19681 19.17448 9.06839 1.000 78.88616 398 GLN B N 1
ATOM 915 C CA . GLN A 1 59 ? 10.75988 19.75898 10.27678 1.000 78.39687 398 GLN B CA 1
ATOM 916 C C . GLN A 1 59 ? 9.70174 20.23255 11.26223 1.000 71.45136 398 GLN B C 1
ATOM 917 O O . GLN A 1 59 ? 10.05450 20.68528 12.35628 1.000 81.61895 398 GLN B O 1
ATOM 931 N N . ALA A 1 60 ? 8.42008 20.14347 10.91087 1.000 66.47751 399 ALA B N 1
ATOM 932 C CA . ALA A 1 60 ? 7.35858 20.63021 11.78133 1.000 66.91135 399 ALA B CA 1
ATOM 933 C C . ALA A 1 60 ? 7.04846 19.68881 12.94009 1.000 76.83981 399 ALA B C 1
ATOM 934 O O . ALA A 1 60 ? 6.35115 20.09892 13.87436 1.000 79.54622 399 ALA B O 1
ATOM 941 N N . GLY A 1 61 ? 7.53190 18.44940 12.90477 1.000 74.32258 400 GLY B N 1
ATOM 942 C CA . GLY A 1 61 ? 7.31890 17.54973 14.03000 1.000 70.23619 400 GLY B CA 1
ATOM 943 C C . GLY A 1 61 ? 5.84972 17.22331 14.22202 1.000 73.93579 400 GLY B C 1
ATOM 944 O O . GLY A 1 61 ? 5.13410 16.88881 13.27138 1.000 71.49249 400 GLY B O 1
ATOM 948 N N . LYS A 1 62 ? 5.38599 17.31458 15.47320 1.000 87.49105 401 LYS B N 1
ATOM 949 C CA . LYS A 1 62 ? 3.99399 16.98720 15.76987 1.000 81.70844 401 LYS B CA 1
ATOM 950 C C . LYS A 1 62 ? 3.03802 17.99308 15.13790 1.000 80.59939 401 LYS B C 1
ATOM 951 O O . LYS A 1 62 ? 1.95761 17.62105 14.66522 1.000 79.25331 401 LYS B O 1
ATOM 970 N N . ALA A 1 63 ? 3.41641 19.27282 15.12813 1.000 77.15736 402 ALA B N 1
ATOM 971 C CA . ALA A 1 63 ? 2.52718 20.34121 14.68480 1.000 74.00890 402 ALA B CA 1
ATOM 972 C C . ALA A 1 63 ? 2.12085 20.22052 13.21957 1.000 71.78275 402 ALA B C 1
ATOM 973 O O . ALA A 1 63 ? 1.15413 20.87269 12.80821 1.000 75.75666 402 ALA B O 1
ATOM 980 N N . CYS A 1 64 ? 2.81253 19.38867 12.44233 1.000 69.21470 403 CYS B N 1
ATOM 981 C CA . CYS A 1 64 ? 2.65101 19.34310 10.99376 1.000 62.99896 403 CYS B CA 1
ATOM 982 C C . CYS A 1 64 ? 1.19645 19.21564 10.56051 1.000 51.76109 403 CYS B C 1
ATOM 983 O O . CYS A 1 64 ? 0.37306 18.58990 11.23320 1.000 56.76011 403 CYS B O 1
ATOM 990 N N . GLN A 1 65 ? 0.91112 19.75193 9.37095 1.000 57.66844 404 GLN B N 1
ATOM 991 C CA . GLN A 1 65 ? -0.42707 19.76520 8.79067 1.000 65.16058 404 GLN B CA 1
ATOM 992 C C . GLN A 1 65 ? -0.66662 18.66032 7.76566 1.000 67.19947 404 GLN B C 1
ATOM 993 O O . GLN A 1 65 ? -1.77876 18.12627 7.70837 1.000 67.16800 404 GLN B O 1
ATOM 1007 N N . VAL A 1 66 ? 0.32051 18.31109 6.93596 1.000 65.65769 405 VAL B N 1
ATOM 1008 C CA . VAL A 1 66 ? 0.11701 17.26882 5.93089 1.000 56.10869 405 VAL B CA 1
ATOM 1009 C C . VAL A 1 66 ? -0.42903 16.02639 6.62502 1.000 56.67478 405 VAL B C 1
ATOM 1010 O O . VAL A 1 66 ? 0.20291 15.48858 7.54116 1.000 51.80081 405 VAL B O 1
ATOM 1023 N N . ALA A 1 67 ? -1.58982 15.54989 6.18140 1.000 44.56734 406 ALA B N 1
ATOM 1024 C CA . ALA A 1 67 ? -2.23970 14.42977 6.84861 1.000 53.84279 406 ALA B CA 1
ATOM 1025 C C . ALA A 1 67 ? -1.34312 13.19480 6.86252 1.000 40.32880 406 ALA B C 1
ATOM 1026 O O . ALA A 1 67 ? -0.69118 12.86267 5.86859 1.000 41.54684 406 ALA B O 1
ATOM 1033 N N . HIS A 1 68 ? -1.31742 12.51745 8.00971 1.000 37.97535 407 HIS B N 1
ATOM 1034 C CA . HIS A 1 68 ? -0.63502 11.25172 8.28412 1.000 44.05113 407 HIS B CA 1
ATOM 1035 C C . HIS A 1 68 ? 0.84453 11.43952 8.59223 1.000 41.55678 407 HIS B C 1
ATOM 1036 O O . HIS A 1 68 ? 1.51609 10.45456 8.92260 1.000 35.38744 407 HIS B O 1
ATOM 1050 N N . CYS A 1 69 ? 1.37832 12.65630 8.49922 1.000 31.39064 408 CYS B N 1
ATOM 1051 C CA . CYS A 1 69 ? 2.79472 12.86522 8.77224 1.000 31.01677 408 CYS B CA 1
ATOM 1052 C C . CYS A 1 69 ? 3.09440 12.69392 10.25549 1.000 33.75201 408 CYS B C 1
ATOM 1053 O O . CYS A 1 69 ? 3.95409 11.89349 10.64234 1.000 35.00329 408 CYS B O 1
ATOM 1060 N N . ALA A 1 70 ? 2.39109 13.44488 11.10462 1.000 36.51195 409 ALA B N 1
ATOM 1061 C CA . ALA A 1 70 ? 2.63433 13.35652 12.53944 1.000 37.47920 409 ALA B CA 1
ATOM 1062 C C . ALA A 1 70 ? 2.28129 11.97411 13.07046 1.000 32.83738 409 ALA B C 1
ATOM 1063 O O . ALA A 1 70 ? 3.02052 11.40499 13.88129 1.000 34.49639 409 ALA B O 1
ATOM 1070 N N . SER A 1 71 ? 1.15432 11.41573 12.62408 1.000 33.08900 410 SER B N 1
ATOM 1071 C CA . SER A 1 71 ? 0.75997 10.09372 13.09474 1.000 36.53331 410 SER B CA 1
ATOM 1072 C C . SER A 1 71 ? 1.75751 9.03257 12.64446 1.000 33.07356 410 SER B C 1
ATOM 1073 O O . SER A 1 71 ? 2.08374 8.11615 13.40728 1.000 31.96399 410 SER B O 1
ATOM 1081 N N . SER A 1 72 ? 2.27112 9.14887 11.41681 1.000 32.97783 411 SER B N 1
ATOM 1082 C CA . SER A 1 72 ? 3.24629 8.17298 10.93757 1.000 31.33160 411 SER B CA 1
ATOM 1083 C C . SER A 1 72 ? 4.54807 8.25881 11.72643 1.000 34.56099 411 SER B C 1
ATOM 1084 O O . SER A 1 72 ? 5.13353 7.22798 12.07874 1.000 32.13184 411 SER B O 1
ATOM 1092 N N . ARG A 1 73 ? 5.01708 9.47748 12.01452 1.000 28.84617 412 ARG B N 1
ATOM 1093 C CA . ARG A 1 73 ? 6.23799 9.62959 12.80112 1.000 36.99836 412 ARG B CA 1
ATOM 1094 C C . ARG A 1 73 ? 6.08672 8.99813 14.17911 1.000 30.25310 412 ARG B C 1
ATOM 1095 O O . ARG A 1 73 ? 6.99471 8.31018 14.65975 1.000 38.38021 412 ARG B O 1
ATOM 1116 N N . GLN A 1 74 ? 4.94581 9.22323 14.83240 1.000 33.09583 413 GLN B N 1
ATOM 1117 C CA . GLN A 1 74 ? 4.70926 8.61430 16.13724 1.000 35.58184 413 GLN B CA 1
ATOM 1118 C C . GLN A 1 74 ? 4.62447 7.09565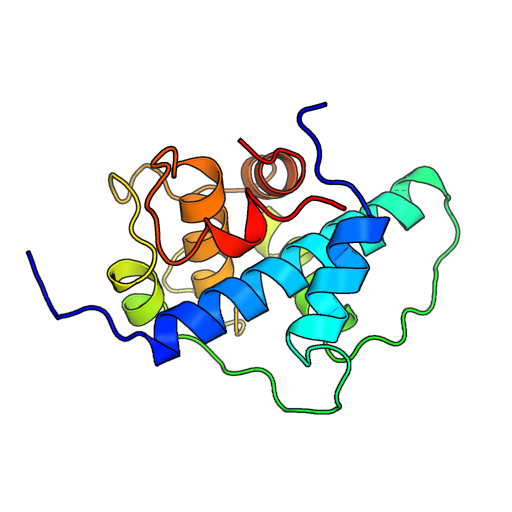 16.02811 1.000 34.05999 413 GLN B C 1
ATOM 1119 O O . GLN A 1 74 ? 5.13870 6.37571 16.89112 1.000 32.71189 413 GLN B O 1
ATOM 1133 N N . ILE A 1 75 ? 3.98827 6.59099 14.97146 1.000 30.77096 414 ILE B N 1
ATOM 1134 C CA . ILE A 1 75 ? 3.80123 5.14993 14.83433 1.000 38.87201 414 ILE B CA 1
ATOM 1135 C C . ILE A 1 75 ? 5.13392 4.46350 14.56351 1.000 28.88957 414 ILE B C 1
ATOM 1136 O O . ILE A 1 75 ? 5.51150 3.50955 15.25298 1.000 37.61420 414 ILE B O 1
ATOM 1152 N N . ILE A 1 76 ? 5.86757 4.94151 13.55921 1.000 34.97596 415 ILE B N 1
ATOM 1153 C CA . ILE A 1 76 ? 7.15682 4.34284 13.23052 1.000 33.09637 415 ILE B CA 1
ATOM 1154 C C . ILE A 1 76 ? 8.10264 4.42604 14.42068 1.000 35.76985 415 ILE B C 1
ATOM 1155 O O . ILE A 1 76 ? 8.89882 3.51150 14.66490 1.000 40.20564 415 ILE B O 1
ATOM 1171 N N . SER A 1 77 ? 8.03243 5.52082 15.18035 1.000 38.48221 416 SER B N 1
ATOM 1172 C CA . SER A 1 77 ? 8.85488 5.63475 16.37963 1.000 39.09693 416 SER B CA 1
ATOM 1173 C C . SER A 1 77 ? 8.49906 4.55506 17.39649 1.000 38.85934 416 SER B C 1
ATOM 1174 O O . SER A 1 77 ? 9.38808 3.98732 18.04117 1.000 41.81029 416 SER B O 1
ATOM 1182 N N . HIS A 1 78 ? 7.20666 4.25309 17.56010 1.000 36.05990 417 HIS B N 1
ATOM 1183 C CA . HIS A 1 78 ? 6.82974 3.15845 18.45188 1.000 39.59157 417 HIS B CA 1
ATOM 1184 C C . HIS A 1 78 ? 7.35194 1.83017 17.92217 1.000 38.08823 417 HIS B C 1
ATOM 1185 O O . HIS A 1 78 ? 7.88444 1.00758 18.67592 1.000 42.29666 417 HIS B O 1
ATOM 1199 N N . TRP A 1 79 ? 7.18139 1.60136 16.61922 1.000 40.22538 418 TRP B N 1
ATOM 1200 C CA . TRP A 1 79 ? 7.67006 0.38436 15.98086 1.000 43.92898 418 TRP B CA 1
ATOM 1201 C C . TRP A 1 79 ? 9.13036 0.11525 16.31812 1.000 41.66492 418 TRP B C 1
ATOM 1202 O O . TRP A 1 79 ? 9.50228 -1.02078 16.63563 1.000 36.88188 418 TRP B O 1
ATOM 1223 N N . LYS A 1 80 ? 9.97464 1.14748 16.26327 1.000 34.00219 419 LYS B N 1
ATOM 1224 C CA . LYS A 1 80 ? 11.40118 0.93361 16.49000 1.000 50.56574 419 LYS B CA 1
ATOM 1225 C C . LYS A 1 80 ? 11.70028 0.66995 17.95991 1.000 48.37111 419 LYS B C 1
ATOM 1226 O O . LYS A 1 80 ? 12.49917 -0.21545 18.28667 1.000 52.93411 419 LYS B O 1
ATOM 1245 N N . ASN A 1 81 ? 11.09083 1.44240 18.85663 1.000 48.83333 420 ASN B N 1
ATOM 1246 C CA . ASN A 1 81 ? 11.44691 1.40209 20.26762 1.000 57.70303 420 ASN B CA 1
ATOM 1247 C C . ASN A 1 81 ? 10.73096 0.30933 21.04500 1.000 53.74629 420 ASN B C 1
ATOM 1248 O O . ASN A 1 81 ? 11.15878 -0.01890 22.15727 1.000 62.08162 420 ASN B O 1
ATOM 1259 N N . CYS A 1 82 ? 9.66247 -0.25921 20.49733 1.000 52.68077 421 CYS B N 1
ATOM 1260 C CA . CYS A 1 82 ? 8.87734 -1.25590 21.21413 1.000 51.05515 421 CYS B CA 1
ATOM 1261 C C . CYS A 1 82 ? 9.61107 -2.59027 21.19302 1.000 52.41480 421 CYS B C 1
ATOM 1262 O O . CYS A 1 82 ? 9.79279 -3.19129 20.12912 1.000 57.76042 421 CYS B O 1
ATOM 1269 N N . THR A 1 83 ? 10.02959 -3.05692 22.36963 1.000 62.90316 422 THR B N 1
ATOM 1270 C CA . THR A 1 83 ? 10.61621 -4.38238 22.50983 1.000 62.34974 422 THR B CA 1
ATOM 1271 C C . THR A 1 83 ? 9.66310 -5.39516 23.13112 1.000 63.61163 422 THR B C 1
ATOM 1272 O O . THR A 1 83 ? 9.87164 -6.60108 22.95918 1.000 73.21581 422 THR B O 1
ATOM 1283 N N . ARG A 1 84 ? 8.62208 -4.93521 23.82842 1.000 63.01819 423 ARG B N 1
ATOM 1284 C CA . ARG A 1 84 ? 7.72731 -5.83534 24.54626 1.000 68.57581 423 ARG B CA 1
ATOM 1285 C C . ARG A 1 84 ? 7.25014 -6.96528 23.64402 1.000 69.17474 423 ARG B C 1
ATOM 1286 O O . ARG A 1 84 ? 6.91783 -6.74928 22.47588 1.000 74.45581 423 ARG B O 1
ATOM 1307 N N . HIS A 1 85 ? 7.17970 -8.17286 24.20483 1.000 72.78878 424 HIS B N 1
ATOM 1308 C CA . HIS A 1 85 ? 6.58837 -9.28925 23.47941 1.000 73.92124 424 HIS B CA 1
ATOM 1309 C C . HIS A 1 85 ? 5.06717 -9.30921 23.57142 1.000 67.94783 424 HIS B C 1
ATOM 1310 O O . HIS A 1 85 ? 4.42434 -9.97885 22.75588 1.000 70.36845 424 HIS B O 1
ATOM 1324 N N . ASP A 1 86 ? 4.47639 -8.59498 24.53337 1.000 66.72813 425 ASP B N 1
ATOM 1325 C CA . ASP A 1 86 ? 3.03432 -8.61565 24.74704 1.000 76.20429 425 ASP B CA 1
ATOM 1326 C C . ASP A 1 86 ? 2.34986 -7.32908 24.28594 1.000 72.68867 425 ASP B C 1
ATOM 1327 O O . ASP A 1 86 ? 1.26848 -6.99691 24.77934 1.000 69.71961 425 ASP B O 1
ATOM 1336 N N . CYS A 1 87 ? 2.95009 -6.60646 23.33895 1.000 72.87342 426 CYS B N 1
ATOM 1337 C CA . CYS A 1 87 ? 2.37288 -5.34218 22.87859 1.000 72.43406 426 CYS B CA 1
ATOM 1338 C C . CYS A 1 87 ? 1.18970 -5.60787 21.95310 1.000 58.95436 426 CYS B C 1
ATOM 1339 O O . CYS A 1 87 ? 1.33994 -6.32216 20.95678 1.000 53.51327 426 CYS B O 1
ATOM 1346 N N . PRO A 1 88 ? 0.01366 -5.03208 22.22620 1.000 57.06285 427 PRO B N 1
ATOM 1347 C CA . PRO A 1 88 ? -1.15573 -5.33395 21.38462 1.000 59.09771 427 PRO B CA 1
ATOM 1348 C C . PRO A 1 88 ? -1.06115 -4.76088 19.98274 1.000 53.70146 427 PRO B C 1
ATOM 1349 O O . PRO A 1 88 ? -1.72472 -5.27850 19.07582 1.000 58.54156 427 PRO B O 1
ATOM 1360 N N . VAL A 1 89 ? -0.26304 -3.71499 19.77396 1.000 55.22022 428 VAL B N 1
ATOM 1361 C CA . VAL A 1 89 ? -0.14745 -3.11551 18.44929 1.000 47.88932 428 VAL B CA 1
ATOM 1362 C C . VAL A 1 89 ? 0.81800 -3.91065 17.58012 1.000 49.61995 428 VAL B C 1
ATOM 1363 O O . VAL A 1 89 ? 0.52766 -4.21096 16.41657 1.000 46.17987 428 VAL B O 1
ATOM 1376 N N . CYS A 1 90 ? 1.97934 -4.26377 18.12812 1.000 43.24455 429 CYS B N 1
ATOM 1377 C CA . CYS A 1 90 ? 3.03980 -4.85905 17.32639 1.000 53.59550 429 CYS B CA 1
ATOM 1378 C C . CYS A 1 90 ? 2.90710 -6.36496 17.16284 1.000 54.96858 429 CYS B C 1
ATOM 1379 O O . CYS A 1 90 ? 3.29609 -6.89785 16.11758 1.000 56.05800 429 CYS B O 1
ATOM 1386 N N . LEU A 1 91 ? 2.37684 -7.06270 18.16547 1.000 62.08114 430 LEU B N 1
ATOM 1387 C CA . LEU A 1 91 ? 2.43969 -8.52335 18.17978 1.000 61.07085 430 LEU B CA 1
ATOM 1388 C C . LEU A 1 91 ? 1.96168 -9.16297 16.88249 1.000 54.79936 430 LEU B C 1
ATOM 1389 O O . LEU A 1 91 ? 2.65324 -10.06043 16.37689 1.000 68.22123 430 LEU B O 1
ATOM 1405 N N . PRO A 1 92 ? 0.83222 -8.76478 16.28945 1.000 52.26666 431 PRO B N 1
ATOM 1406 C CA . PRO A 1 92 ? 0.42079 -9.41494 15.03375 1.000 64.27468 431 PRO B CA 1
ATOM 1407 C C . PRO A 1 92 ? 1.38729 -9.15574 13.89570 1.000 65.24599 431 PRO B C 1
ATOM 1408 O O . PRO A 1 92 ? 1.46764 -9.96397 12.96268 1.000 67.97034 431 PRO B O 1
ATOM 1419 N N . LEU A 1 93 ? 2.12577 -8.04750 13.94978 1.000 64.59897 432 LEU B N 1
ATOM 1420 C CA . LEU A 1 93 ? 3.07230 -7.67650 12.90410 1.000 59.91155 432 LEU B CA 1
ATOM 1421 C C . LEU A 1 93 ? 4.44700 -8.29442 13.14948 1.000 61.98874 432 LEU B C 1
ATOM 1422 O O . LEU A 1 93 ? 4.96558 -9.02904 12.30291 1.000 63.62496 432 LEU B O 1
ATOM 1438 N N . LYS A 1 94 ? 5.04876 -7.99827 14.30520 1.000 69.67517 433 LYS B N 1
ATOM 1439 C CA . LYS A 1 94 ? 6.37996 -8.51942 14.60053 1.000 64.99286 433 LYS B CA 1
ATOM 1440 C C . LYS A 1 94 ? 6.38566 -10.04369 14.61642 1.000 78.06298 433 LYS B C 1
ATOM 1441 O O . LYS A 1 94 ? 7.36830 -10.67369 14.20778 1.000 78.08674 433 LYS B O 1
ATOM 1460 N N . ASN A 1 95 ? 5.29773 -10.65149 15.08846 1.000 72.93287 434 ASN B N 1
ATOM 1461 C CA . ASN A 1 95 ? 5.18237 -12.10221 15.18758 1.000 82.04286 434 ASN B CA 1
ATOM 1462 C C . ASN A 1 95 ? 4.22072 -12.61920 14.12215 1.000 90.88580 434 ASN B C 1
ATOM 1463 O O . ASN A 1 95 ? 3.24919 -13.31538 14.43391 1.000 93.17463 434 ASN B O 1
ATOM 1474 N N . ALA A 1 96 ? 4.48522 -12.28250 12.85816 1.000 88.33189 435 ALA B N 1
ATOM 1475 C CA . ALA A 1 96 ? 3.58617 -12.64780 11.75352 1.000 91.23854 435 ALA B CA 1
ATOM 1476 C C . ALA A 1 96 ? 3.94450 -14.01647 11.18289 1.000 107.73173 435 ALA B C 1
ATOM 1477 O O . ALA A 1 96 ? 3.18139 -14.97910 11.32934 1.000 110.34614 435 ALA B O 1
ATOM 1484 N N . SER A 1 97 ? 5.09073 -14.11098 10.50474 1.000 103.16534 436 SER B N 1
ATOM 1485 C CA . SER A 1 97 ? 5.64643 -15.37500 10.02296 1.000 111.28059 436 SER B CA 1
ATOM 1486 C C . SER A 1 97 ? 4.80888 -16.03856 8.93137 1.000 119.63359 436 SER B C 1
ATOM 1487 O O . SER A 1 97 ? 3.73936 -15.53867 8.56782 1.000 116.53412 436 SER B O 1
ATOM 1495 N N . ASP A 1 98 ? 5.29247 -17.16547 8.40171 1.000 119.49053 437 ASP B N 1
ATOM 1496 C CA . ASP A 1 98 ? 4.60845 -17.86581 7.31045 1.000 119.17987 437 ASP B CA 1
ATOM 1497 C C . ASP A 1 98 ? 3.20893 -18.28959 7.74387 1.000 103.27657 437 ASP B C 1
ATOM 1498 O O . ASP A 1 98 ? 2.95647 -19.46676 8.00234 1.000 105.70940 437 ASP B O 1
ATOM 1507 N N . THR B 2 10 ? 18.54583 -11.96702 9.54941 1.000 119.46894 10 THR F N 1
ATOM 1508 C CA . THR B 2 10 ? 17.10271 -12.14598 9.42860 1.000 128.27505 10 THR F CA 1
ATOM 1509 C C . THR B 2 10 ? 16.38045 -11.11360 10.29107 1.000 131.80016 10 THR F C 1
ATOM 1510 O O . THR B 2 10 ? 15.39500 -11.42080 10.96253 1.000 134.32768 10 THR F O 1
ATOM 1521 N N . ASP B 2 11 ? 16.88733 -9.88068 10.26605 1.000 123.44532 11 ASP F N 1
ATOM 1522 C CA . ASP B 2 11 ? 16.26445 -8.77927 10.98601 1.000 117.27600 11 ASP F CA 1
ATOM 1523 C C . ASP B 2 11 ? 15.25322 -8.01238 10.14994 1.000 108.87984 11 ASP F C 1
ATOM 1524 O O . ASP B 2 11 ? 14.43918 -7.27930 10.71268 1.000 97.47168 11 ASP F O 1
ATOM 1533 N N . PHE B 2 12 ? 15.30781 -8.12799 8.83081 1.000 108.53152 12 PHE F N 1
ATOM 1534 C CA . PHE B 2 12 ? 14.41810 -7.38369 7.95280 1.000 97.40791 12 PHE F CA 1
ATOM 1535 C C . PHE B 2 12 ? 13.15852 -8.20108 7.68191 1.000 89.14960 12 PHE F C 1
ATOM 1536 O O . PHE B 2 12 ? 13.20196 -9.43321 7.62777 1.000 81.05756 12 PHE F O 1
ATOM 1553 N N . ILE B 2 13 ? 12.02338 -7.50433 7.57387 1.000 89.96013 13 ILE F N 1
ATOM 1554 C CA . ILE B 2 13 ? 10.73415 -8.16623 7.39482 1.000 82.15492 13 ILE F CA 1
ATOM 1555 C C . ILE B 2 13 ? 10.62995 -8.69929 5.97223 1.000 72.96830 13 ILE F C 1
ATOM 1556 O O . ILE B 2 13 ? 11.13307 -8.08735 5.02020 1.000 69.73549 13 ILE F O 1
ATOM 1572 N N . ASP B 2 14 ? 9.97732 -9.85019 5.81970 1.000 80.00012 14 ASP F N 1
ATOM 1573 C CA . ASP B 2 14 ? 9.87104 -10.51215 4.52562 1.000 71.42705 14 ASP F CA 1
ATOM 1574 C C . ASP B 2 14 ? 8.67326 -9.98168 3.74738 1.000 66.65290 14 ASP F C 1
ATOM 1575 O O . ASP B 2 14 ? 7.59314 -9.77063 4.30715 1.000 59.71593 14 ASP F O 1
ATOM 1584 N N . GLU B 2 15 ? 8.87391 -9.78676 2.44046 1.000 61.62920 15 GLU F N 1
ATOM 1585 C CA . GLU B 2 15 ? 7.84499 -9.17538 1.60394 1.000 62.82020 15 GLU F CA 1
ATOM 1586 C C . GLU B 2 15 ? 6.60734 -10.05902 1.50401 1.000 58.92989 15 GLU F C 1
ATOM 1587 O O . GLU B 2 15 ? 5.47491 -9.57452 1.61526 1.000 55.20462 15 GLU F O 1
ATOM 1599 N N . GLU B 2 16 ? 6.80509 -11.35668 1.26062 1.000 55.49778 16 GLU F N 1
ATOM 1600 C CA . GLU B 2 16 ? 5.67420 -12.26418 1.09315 1.000 54.88653 16 GLU F CA 1
ATOM 1601 C C . GLU B 2 16 ? 4.74846 -12.22097 2.30270 1.000 40.33785 16 GLU F C 1
ATOM 1602 O O . GLU B 2 16 ? 3.52248 -12.16531 2.15382 1.000 48.86857 16 GLU F O 1
ATOM 1614 N N . VAL B 2 17 ? 5.31549 -12.23538 3.50987 1.000 41.66348 17 VAL F N 1
ATOM 1615 C CA . VAL B 2 17 ? 4.49348 -12.14464 4.71257 1.000 45.90773 17 VAL F CA 1
ATOM 1616 C C . VAL B 2 17 ? 3.77386 -10.80297 4.76113 1.000 47.30349 17 VAL F C 1
ATOM 1617 O O . VAL B 2 17 ? 2.58616 -10.72825 5.10067 1.000 38.30520 17 VAL F O 1
ATOM 1630 N N . LEU B 2 18 ? 4.48008 -9.72282 4.42094 1.000 39.27105 18 LEU F N 1
ATOM 1631 C CA . LEU B 2 18 ? 3.86868 -8.39820 4.45026 1.000 45.74808 18 LEU F CA 1
ATOM 1632 C C . LEU B 2 18 ? 2.62281 -8.35144 3.57641 1.000 39.83247 18 LEU F C 1
ATOM 1633 O O . LEU B 2 18 ? 1.58483 -7.81859 3.98722 1.000 35.68929 18 LEU F O 1
ATOM 1649 N N . MET B 2 19 ? 2.70437 -8.91427 2.36899 1.000 42.34093 19 MET F N 1
ATOM 1650 C CA . MET B 2 19 ? 1.54997 -8.92194 1.47749 1.000 44.37217 19 MET F CA 1
ATOM 1651 C C . MET B 2 19 ? 0.39341 -9.70768 2.08425 1.000 40.88383 19 MET F C 1
ATOM 1652 O O . MET B 2 19 ? -0.77050 -9.30986 1.95692 1.000 38.04729 19 MET F O 1
ATOM 1666 N N . SER B 2 20 ? 0.68883 -10.82360 2.75319 1.000 36.16363 20 SER F N 1
ATOM 1667 C CA . SER B 2 20 ? -0.36162 -11.54084 3.46877 1.000 41.91427 20 SER F CA 1
ATOM 1668 C C . SER B 2 20 ? -1.01425 -10.63675 4.50873 1.000 38.38575 20 SER F C 1
ATOM 1669 O O . SER B 2 20 ? -2.24528 -10.56491 4.60371 1.000 34.31517 20 SER F O 1
ATOM 1677 N N . LEU B 2 21 ? -0.19987 -9.92470 5.29250 1.000 46.12984 21 LEU F N 1
ATOM 1678 C CA . LEU B 2 21 ? -0.75097 -8.97762 6.25733 1.000 41.13700 21 LEU F CA 1
ATOM 1679 C C . LEU B 2 21 ? -1.60904 -7.92717 5.56480 1.000 33.39407 21 LEU F C 1
ATOM 1680 O O . LEU B 2 21 ? -2.71033 -7.60720 6.02940 1.000 40.02560 21 LEU F O 1
ATOM 1696 N N . VAL B 2 22 ? -1.12198 -7.38336 4.44718 1.000 39.83906 22 VAL F N 1
ATOM 1697 C CA . VAL B 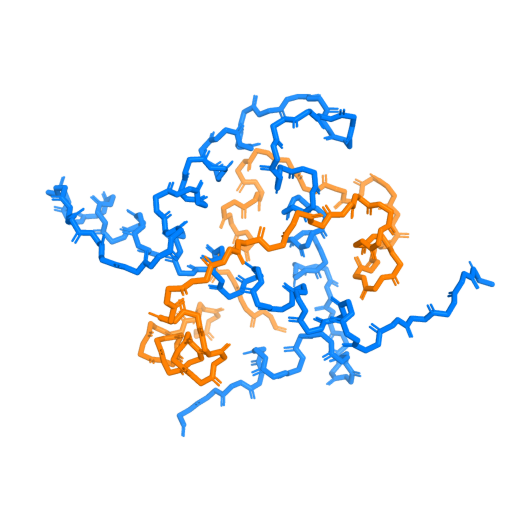2 22 ? -1.86224 -6.34620 3.73242 1.000 42.66119 22 VAL F CA 1
ATOM 1698 C C . VAL B 2 22 ? -3.26052 -6.83742 3.38052 1.000 41.78348 22 VAL F C 1
ATOM 1699 O O . VAL B 2 22 ? -4.25334 -6.12105 3.55580 1.000 45.16852 22 VAL F O 1
ATOM 1712 N N . ILE B 2 23 ? -3.35600 -8.05930 2.85592 1.000 40.86108 23 ILE F N 1
ATOM 1713 C CA . ILE B 2 23 ? -4.64685 -8.57973 2.41960 1.000 39.45130 23 ILE F CA 1
ATOM 1714 C C . ILE B 2 23 ? -5.49009 -8.99859 3.61519 1.000 38.18439 23 ILE F C 1
ATOM 1715 O O . ILE B 2 23 ? -6.70770 -8.78892 3.63421 1.000 42.56773 23 ILE F O 1
ATOM 1731 N N . GLU B 2 24 ? -4.86116 -9.60204 4.62592 1.000 40.60042 24 GLU F N 1
ATOM 1732 C CA . GLU B 2 24 ? -5.59532 -10.05958 5.79860 1.000 42.95727 24 GLU F CA 1
ATOM 1733 C C . GLU B 2 24 ? -6.18912 -8.90620 6.59410 1.000 47.11287 24 GLU F C 1
ATOM 1734 O O . GLU B 2 24 ? -7.16736 -9.11043 7.32084 1.000 48.05421 24 GLU F O 1
ATOM 1746 N N . MET B 2 25 ? -5.62481 -7.70700 6.47292 1.000 45.16860 25 MET F N 1
ATOM 1747 C CA . MET B 2 25 ? -6.12232 -6.52922 7.16779 1.000 39.50230 25 MET F CA 1
ATOM 1748 C C . MET B 2 25 ? -7.09435 -5.71450 6.32706 1.000 43.27998 25 MET F C 1
ATOM 1749 O O . MET B 2 25 ? -7.50347 -4.62979 6.75318 1.000 50.97013 25 MET F O 1
ATOM 1763 N N . GLY B 2 26 ? -7.46782 -6.20454 5.14827 1.000 47.14401 26 GLY F N 1
ATOM 1764 C CA . GLY B 2 26 ? -8.39748 -5.47949 4.30856 1.000 42.19458 26 GLY F CA 1
ATOM 1765 C C . GLY B 2 26 ? -7.82946 -4.23258 3.67840 1.000 45.14641 26 GLY F C 1
ATOM 1766 O O . GLY B 2 26 ? -8.59126 -3.38110 3.21381 1.000 45.11119 26 GLY F O 1
ATOM 1770 N N . LEU B 2 27 ? -6.50513 -4.10096 3.64261 1.000 42.18412 27 LEU F N 1
ATOM 1771 C CA . LEU B 2 27 ? -5.87014 -2.91293 3.09070 1.000 38.81294 27 LEU F CA 1
ATOM 1772 C C . LEU B 2 27 ? -5.86826 -2.89205 1.56983 1.000 43.45269 27 LEU F C 1
ATOM 1773 O O . LEU B 2 27 ? -5.56808 -1.84655 0.98367 1.000 39.36717 27 LEU F O 1
ATOM 1789 N N . ASP B 2 28 ? -6.20232 -4.00661 0.92113 1.000 40.57430 28 ASP F N 1
ATOM 1790 C CA . ASP B 2 28 ? -6.36188 -4.02442 -0.52537 1.000 35.16651 28 ASP F CA 1
ATOM 1791 C C . ASP B 2 28 ? -7.74398 -3.55693 -0.96678 1.000 44.44789 28 ASP F C 1
ATOM 1792 O O . ASP B 2 28 ? -7.94751 -3.32904 -2.16454 1.000 49.07553 28 ASP F O 1
ATOM 1801 N N . ARG B 2 29 ? -8.68361 -3.39796 -0.03397 1.000 52.56335 29 ARG F N 1
ATOM 1802 C CA . ARG B 2 29 ? -10.03105 -2.95154 -0.36349 1.000 62.69528 29 ARG F CA 1
ATOM 1803 C C . ARG B 2 29 ? -10.08755 -1.43391 -0.49434 1.000 58.71936 29 ARG F C 1
ATOM 1804 O O . ARG B 2 29 ? -9.51643 -0.70198 0.31887 1.000 56.75343 29 ARG F O 1
ATOM 1825 N N . ILE B 2 30 ? -10.80386 -0.96832 -1.51556 1.000 64.66535 30 ILE F N 1
ATOM 1826 C CA . ILE B 2 30 ? -10.96076 0.45921 -1.78652 1.000 70.79537 30 ILE F CA 1
ATOM 1827 C C . ILE B 2 30 ? -11.74215 1.08849 -0.63101 1.000 75.61126 30 ILE F C 1
ATOM 1828 O O . ILE B 2 30 ? -12.96025 0.91815 -0.52696 1.000 75.11257 30 ILE F O 1
ATOM 1844 N N . LYS B 2 31 ? -11.04204 1.83158 0.22842 1.000 59.71745 31 LYS F N 1
ATOM 1845 C CA . LYS B 2 31 ? -11.61982 2.48250 1.39899 1.000 62.19255 31 LYS F CA 1
ATOM 1846 C C . LYS B 2 31 ? -10.94583 3.83901 1.57258 1.000 56.58029 31 LYS F C 1
ATOM 1847 O O . LYS B 2 31 ? -9.98144 4.16501 0.87646 1.000 60.75071 31 LYS F O 1
ATOM 1866 N N . GLU B 2 32 ? -11.45270 4.63581 2.51107 1.000 66.75788 32 GLU F N 1
ATOM 1867 C CA . GLU B 2 32 ? -10.79062 5.87595 2.89631 1.000 60.51898 32 GLU F CA 1
ATOM 1868 C C . GLU B 2 32 ? -9.78179 5.59025 4.00553 1.000 61.91947 32 GLU F C 1
ATOM 1869 O O . GLU B 2 32 ? -9.99352 4.71157 4.84467 1.000 57.57087 32 GLU F O 1
ATOM 1881 N N . LEU B 2 33 ? -8.67262 6.33743 3.99916 1.000 52.52780 33 LEU F N 1
ATOM 1882 C CA . LEU B 2 33 ? -7.61998 6.14933 4.99457 1.000 45.02327 33 LEU F CA 1
ATOM 1883 C C . LEU B 2 33 ? -7.92310 6.99761 6.21865 1.000 39.70673 33 LEU F C 1
ATOM 1884 O O . LEU B 2 33 ? -7.86426 8.23411 6.13818 1.000 47.31311 33 LEU F O 1
ATOM 1900 N N . PRO B 2 34 ? -8.24748 6.40159 7.36979 1.000 43.81608 34 PRO F N 1
ATOM 1901 C CA . PRO B 2 34 ? -8.50902 7.20308 8.57043 1.000 52.64722 34 PRO F CA 1
ATOM 1902 C C . PRO B 2 34 ? -7.35947 8.15159 8.88585 1.000 46.64540 34 PRO F C 1
ATOM 1903 O O . PRO B 2 34 ? -6.19201 7.75554 8.91302 1.000 43.55317 34 PRO F O 1
ATOM 1914 N N . GLU B 2 35 ? -7.69948 9.41475 9.13840 1.000 44.93349 35 GLU F N 1
ATOM 1915 C CA . GLU B 2 35 ? -6.71827 10.44011 9.49782 1.000 53.58605 35 GLU F CA 1
ATOM 1916 C C . GLU B 2 35 ? -6.52410 10.40406 11.01079 1.000 56.84001 35 GLU F C 1
ATOM 1917 O O . GLU B 2 35 ? -7.28477 11.01910 11.76169 1.000 57.53004 35 GLU F O 1
ATOM 1929 N N . LEU B 2 36 ? -5.49829 9.68516 11.46308 1.000 51.39748 36 LEU F N 1
ATOM 1930 C CA . LEU B 2 36 ? -5.26032 9.51228 12.89093 1.000 38.34638 36 LEU F CA 1
ATOM 1931 C C . LEU B 2 36 ? -4.59805 10.75313 13.47852 1.000 42.73009 36 LEU F C 1
ATOM 1932 O O . LEU B 2 36 ? -3.61060 11.25811 12.93611 1.000 52.13397 36 LEU F O 1
ATOM 1948 N N . THR B 2 37 ? -5.13905 11.23904 14.59347 1.000 49.94713 37 THR F N 1
ATOM 1949 C CA . THR B 2 37 ? -4.55655 12.39466 15.25910 1.000 54.97369 37 THR F CA 1
ATOM 1950 C C . THR B 2 37 ? -3.26172 12.00494 15.96568 1.000 52.89377 37 THR F C 1
ATOM 1951 O O . THR B 2 37 ? -3.05839 10.84984 16.34991 1.000 45.69207 37 THR F O 1
ATOM 1962 N N . SER B 2 38 ? -2.38247 12.99307 16.14409 1.000 47.33225 38 SER F N 1
ATOM 1963 C CA . SER B 2 38 ? -1.15566 12.76492 16.90164 1.000 51.49257 38 SER F CA 1
ATOM 1964 C C . SER B 2 38 ? -1.46618 12.25072 18.30228 1.000 55.78671 38 SER F C 1
ATOM 1965 O O . SER B 2 38 ? -0.84068 11.29587 18.77868 1.000 54.50005 38 SER F O 1
ATOM 1973 N N . TYR B 2 39 ? -2.44829 12.86373 18.96560 1.000 58.34255 39 TYR F N 1
ATOM 1974 C CA . TYR B 2 39 ? -2.77768 12.50606 20.34124 1.000 53.98205 39 TYR F CA 1
ATOM 1975 C C . TYR B 2 39 ? -3.16557 11.03930 20.47252 1.000 47.89183 39 TYR F C 1
ATOM 1976 O O . TYR B 2 39 ? -2.76736 10.36696 21.43210 1.000 45.96697 39 TYR F O 1
ATOM 1994 N N . ASP B 2 40 ? -3.97320 10.53313 19.54038 1.000 49.92405 40 ASP F N 1
ATOM 1995 C CA . ASP B 2 40 ? -4.39557 9.13932 19.61862 1.000 55.22758 40 ASP F CA 1
ATOM 1996 C C . ASP B 2 40 ? -3.20265 8.20016 19.50800 1.000 47.34258 40 ASP F C 1
ATOM 1997 O O . ASP B 2 40 ? -3.11270 7.20694 20.23962 1.000 49.60965 40 ASP F O 1
ATOM 2006 N N . CYS B 2 41 ? -2.27121 8.50461 18.60294 1.000 44.52131 41 CYS F N 1
ATOM 2007 C CA . CYS B 2 41 ? -1.08345 7.67198 18.44925 1.000 52.86091 41 CYS F CA 1
ATOM 2008 C C . CYS B 2 41 ? -0.20756 7.72125 19.69522 1.000 43.72299 41 CYS F C 1
ATOM 2009 O O . CYS B 2 41 ? 0.38565 6.70805 20.08319 1.000 41.35190 41 CYS F O 1
ATOM 2017 N N . GLU B 2 42 ? -0.11344 8.89080 20.33389 1.000 46.84201 42 GLU F N 1
ATOM 2018 C CA . GLU B 2 42 ? 0.67161 9.00583 21.55844 1.000 42.46441 42 GLU F CA 1
ATOM 2019 C C . GLU B 2 42 ? 0.12916 8.10935 22.66095 1.000 39.60396 42 GLU F C 1
ATOM 2020 O O . GLU B 2 42 ? 0.88982 7.64236 23.51448 1.000 54.78006 42 GLU F O 1
ATOM 2032 N N . VAL B 2 43 ? -1.17857 7.87074 22.66713 1.000 44.71852 43 VAL F N 1
ATOM 2033 C CA . VAL B 2 43 ? -1.80993 7.08000 23.71946 1.000 54.31235 43 VAL F CA 1
ATOM 2034 C C . VAL B 2 43 ? -1.71944 5.59180 23.41498 1.000 42.69869 43 VAL F C 1
ATOM 2035 O O . VAL B 2 43 ? -1.35621 4.78896 24.28006 1.000 52.19711 43 VAL F O 1
ATOM 2048 N N . ASN B 2 44 ? -2.05565 5.20639 22.18981 1.000 44.47484 44 ASN F N 1
ATOM 2049 C CA . ASN B 2 44 ? -2.11003 3.80278 21.81133 1.000 47.09171 44 ASN F CA 1
ATOM 2050 C C . ASN B 2 44 ? -0.77437 3.26603 21.31908 1.000 40.44328 44 ASN F C 1
ATOM 2051 O O . ASN B 2 44 ? -0.59409 2.04426 21.27134 1.000 49.94079 44 ASN F O 1
ATOM 2062 N N . ALA B 2 45 ? 0.16627 4.14186 20.97394 1.000 43.00680 45 ALA F N 1
ATOM 2063 C CA . ALA B 2 45 ? 1.48727 3.74096 20.48652 1.000 42.34344 45 ALA F CA 1
ATOM 2064 C C . ALA B 2 45 ? 2.53871 4.63952 21.12270 1.000 37.95538 45 ALA F C 1
ATOM 2065 O O . ALA B 2 45 ? 3.19623 5.43740 20.44402 1.000 50.11282 45 ALA F O 1
ATOM 2072 N N . PRO B 2 46 ? 2.73318 4.52843 22.43468 1.000 43.49783 46 PRO F N 1
ATOM 2073 C CA . PRO B 2 46 ? 3.60008 5.47924 23.13802 1.000 46.72523 46 PRO F CA 1
ATOM 2074 C C . PRO B 2 46 ? 5.08499 5.19404 22.96683 1.000 54.47721 46 PRO F C 1
ATOM 2075 O O . PRO B 2 46 ? 5.51003 4.06299 22.72040 1.000 53.99518 46 PRO F O 1
ATOM 2086 N N . ILE B 2 47 ? 5.87608 6.25871 23.11492 1.000 56.85434 47 ILE F N 1
ATOM 2087 C CA . ILE B 2 47 ? 7.33257 6.19482 23.09261 1.000 65.66820 47 ILE F CA 1
ATOM 2088 C C . ILE B 2 47 ? 7.85699 6.66739 24.44269 1.000 72.47906 47 ILE F C 1
ATOM 2089 O O . ILE B 2 47 ? 7.23722 7.50172 25.11087 1.000 68.47526 47 ILE F O 1
ATOM 2105 N N . GLN B 2 48 ? 9.01656 6.13202 24.83632 1.000 77.77574 48 GLN F N 1
ATOM 2106 C CA . GLN B 2 48 ? 9.61525 6.42134 26.13730 1.000 89.80046 48 GLN F CA 1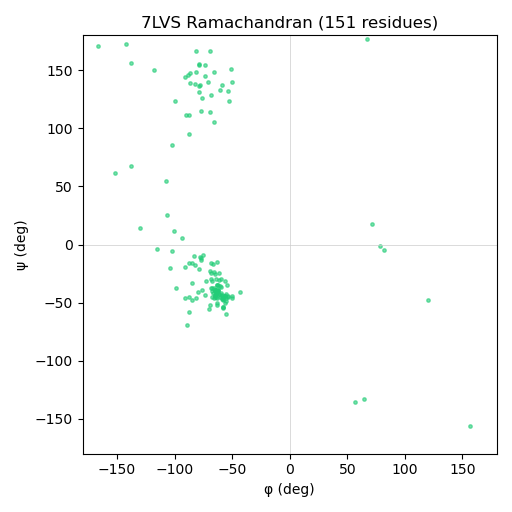
ATOM 2107 C C . GLN B 2 48 ? 9.54971 7.90123 26.50228 1.000 89.24119 48 GLN F C 1
ATOM 2108 O O . GLN B 2 48 ? 9.29300 8.24823 27.66016 1.000 91.54311 48 GLN F O 1
ATOM 2122 N N . GLY B 2 49 ? 9.79979 8.77329 25.53167 1.000 79.12735 49 GLY F N 1
ATOM 2123 C CA . GLY B 2 49 ? 9.71043 10.20662 25.75049 1.000 82.91275 49 GLY F CA 1
ATOM 2124 C C . GLY B 2 49 ? 9.72554 10.93370 24.42459 1.000 84.20883 49 GLY F C 1
ATOM 2125 O O . GLY B 2 49 ? 9.98457 10.34574 23.37082 1.000 75.66658 49 GLY F O 1
ATOM 2129 N N . SER B 2 50 ? 9.44843 12.23937 24.49541 1.000 80.79790 50 SER F N 1
ATOM 2130 C CA . SER B 2 50 ? 9.33433 13.05675 23.29048 1.000 80.83736 50 SER F CA 1
ATOM 2131 C C . SER B 2 50 ? 10.66943 13.23797 22.57959 1.000 80.74961 50 SER F C 1
ATOM 2132 O O . SER B 2 50 ? 10.69038 13.65183 21.41483 1.000 78.68362 50 SER F O 1
ATOM 2140 N N . ARG B 2 51 ? 11.77544 12.94863 23.25900 1.000 78.80600 51 ARG F N 1
ATOM 2141 C CA . ARG B 2 51 ? 13.10933 13.00716 22.67956 1.000 81.33180 51 ARG F CA 1
ATOM 2142 C C . ARG B 2 51 ? 13.39892 11.82710 21.76022 1.000 83.09041 51 ARG F C 1
ATOM 2143 O O . ARG B 2 51 ? 14.41441 11.84414 21.05499 1.000 86.86398 51 ARG F O 1
ATOM 2164 N N . ASN B 2 52 ? 12.52102 10.82466 21.73211 1.000 71.45752 52 ASN F N 1
ATOM 2165 C CA . ASN B 2 52 ? 12.70559 9.62241 20.93283 1.000 66.82346 52 ASN F CA 1
ATOM 2166 C C . ASN B 2 52 ? 11.89561 9.64361 19.64072 1.000 61.90370 52 ASN F C 1
ATOM 2167 O O . ASN B 2 52 ? 11.77878 8.60763 18.97765 1.000 55.13922 52 ASN F O 1
ATOM 2178 N N . LEU B 2 53 ? 11.32991 10.79143 19.27209 1.000 52.85327 53 LEU F N 1
ATOM 2179 C CA . LEU B 2 53 ? 10.63817 10.92512 17.99341 1.000 50.22793 53 LEU F CA 1
ATOM 2180 C C . LEU B 2 53 ? 11.65554 10.85993 16.86096 1.000 53.61420 53 LEU F C 1
ATOM 2181 O O . LEU B 2 53 ? 12.49098 11.75807 16.71661 1.000 60.16717 53 LEU F O 1
ATOM 2197 N N . LEU B 2 54 ? 11.57995 9.81142 16.04708 1.000 42.53475 54 LEU F N 1
ATOM 2198 C CA . LEU B 2 54 ? 12.54282 9.63220 14.97036 1.000 39.07263 54 LEU F CA 1
ATOM 2199 C C . LEU B 2 54 ? 12.39744 10.72995 13.92068 1.000 47.07619 54 LEU F C 1
ATOM 2200 O O . LEU B 2 54 ? 11.30555 11.25046 13.67576 1.000 40.97666 54 LEU F O 1
ATOM 2216 N N . GLN B 2 55 ? 13.52287 11.08432 13.30123 1.000 38.72487 55 GLN F N 1
ATOM 2217 C CA . GLN B 2 55 ? 13.54796 12.10044 12.26098 1.000 46.06515 55 GLN F CA 1
ATOM 2218 C C . GLN B 2 55 ? 14.45496 11.63298 11.12957 1.000 47.71054 55 GLN F C 1
ATOM 2219 O O . GLN B 2 55 ? 15.35340 10.81135 11.32556 1.000 47.36665 55 GLN F O 1
ATOM 2233 N N . GLY B 2 56 ? 14.20560 12.16871 9.93681 1.000 46.22645 56 GLY F N 1
ATOM 2234 C CA . GLY B 2 56 ? 15.09263 11.92774 8.80901 1.000 38.62051 56 GLY F CA 1
ATOM 2235 C C . GLY B 2 56 ? 15.28686 10.45649 8.49930 1.000 44.35738 56 GLY F C 1
ATOM 2236 O O . GLY B 2 56 ? 14.33711 9.66561 8.46825 1.000 47.22702 56 GLY F O 1
ATOM 2240 N N . GLU B 2 57 ? 16.55077 10.08969 8.25266 1.000 48.64899 57 GLU F N 1
ATOM 2241 C CA . GLU B 2 57 ? 16.91613 8.73082 7.85885 1.000 56.35733 57 GLU F CA 1
ATOM 2242 C C . GLU B 2 57 ? 16.56196 7.69790 8.91785 1.000 39.48782 57 GLU F C 1
ATOM 2243 O O . GLU B 2 57 ? 16.40104 6.51755 8.58820 1.000 47.59508 57 GLU F O 1
ATOM 2255 N N . GLU B 2 58 ? 16.46087 8.10851 10.18267 1.000 39.68533 58 GLU F N 1
ATOM 2256 C CA . GLU B 2 58 ? 16.03428 7.18932 11.22982 1.000 47.60801 58 GLU F CA 1
ATOM 2257 C C . GLU B 2 58 ? 14.70562 6.53801 10.87252 1.000 33.36363 58 GLU F C 1
ATOM 2258 O O . GLU B 2 58 ? 14.48211 5.36088 11.17785 1.000 42.17850 58 GLU F O 1
ATOM 2270 N N . LEU B 2 59 ? 13.82939 7.28531 10.19811 1.000 40.04999 59 LEU F N 1
ATOM 2271 C CA . LEU B 2 59 ? 12.51398 6.77667 9.82412 1.000 42.82991 59 LEU F CA 1
ATOM 2272 C C . LEU B 2 59 ? 12.62473 5.59842 8.86569 1.000 39.32035 59 LEU F C 1
ATOM 2273 O O . LEU B 2 59 ? 11.99815 4.55242 9.07165 1.000 41.68340 59 LEU F O 1
ATOM 2289 N N . LEU B 2 60 ? 13.40363 5.75957 7.79550 1.000 42.54146 60 LEU F N 1
ATOM 2290 C CA . LEU B 2 60 ? 13.57210 4.67944 6.82995 1.000 39.68171 60 LEU F CA 1
ATOM 2291 C C . LEU B 2 60 ? 14.24782 3.47582 7.47447 1.000 40.24034 60 LEU F C 1
ATOM 2292 O O . LEU B 2 60 ? 13.80785 2.33292 7.30288 1.000 45.20377 60 LEU F O 1
ATOM 2308 N N . ARG B 2 61 ? 15.32497 3.71902 8.22485 1.000 50.68685 61 ARG F N 1
ATOM 2309 C CA . ARG B 2 61 ? 16.02950 2.63196 8.89678 1.000 46.06056 61 ARG F CA 1
ATOM 2310 C C . ARG B 2 61 ? 15.08105 1.82510 9.77433 1.000 50.30254 61 ARG F C 1
ATOM 2311 O O . ARG B 2 61 ? 15.13634 0.58941 9.79300 1.000 48.64136 61 ARG F O 1
ATOM 2332 N N . ALA B 2 62 ? 14.19455 2.50997 10.50043 1.000 44.37269 62 ALA F N 1
ATOM 2333 C CA . ALA B 2 62 ? 13.27307 1.82395 11.39962 1.000 45.77084 62 ALA F CA 1
ATOM 2334 C C . ALA B 2 62 ? 12.34058 0.88567 10.64698 1.000 42.52066 62 ALA F C 1
ATOM 2335 O O . ALA B 2 62 ? 11.97359 -0.17413 11.16699 1.000 43.17232 62 ALA F O 1
ATOM 2342 N N . LEU B 2 63 ? 11.94002 1.25793 9.43261 1.000 43.58362 63 LEU F N 1
ATOM 2343 C CA . LEU B 2 63 ? 11.04738 0.43203 8.63170 1.000 49.78631 63 LEU F CA 1
ATOM 2344 C C . LEU B 2 63 ? 11.76794 -0.73646 7.97344 1.000 49.18587 63 LEU F C 1
ATOM 2345 O O . LEU B 2 63 ? 11.10298 -1.63646 7.44908 1.000 43.20937 63 LEU F O 1
ATOM 2361 N N . ASP B 2 64 ? 13.10407 -0.74722 8.00096 1.000 58.20953 64 ASP F N 1
ATOM 2362 C CA . ASP B 2 64 ? 13.86548 -1.89612 7.52294 1.000 54.13760 64 ASP F CA 1
ATOM 2363 C C . ASP B 2 64 ? 13.91307 -3.00804 8.56576 1.000 58.71913 64 ASP F C 1
ATOM 2364 O O . ASP B 2 64 ? 13.80240 -4.19001 8.22328 1.000 58.10080 64 ASP F O 1
ATOM 2373 N N . GLN B 2 65 ? 14.08356 -2.64743 9.83659 1.000 66.51839 65 GLN F N 1
ATOM 2374 C CA . GLN B 2 65 ? 14.20341 -3.61885 10.91325 1.000 69.48052 65 GLN F CA 1
ATOM 2375 C C . GLN B 2 65 ? 12.82358 -4.11956 11.35125 1.000 77.36234 65 GLN F C 1
ATOM 2376 O O . GLN B 2 65 ? 11.78298 -3.55134 11.00782 1.000 62.92144 65 GLN F O 1
ATOM 2390 N N . VAL B 2 66 ? 12.82991 -5.20623 12.12726 1.000 74.52143 66 VAL F N 1
ATOM 2391 C CA . VAL B 2 66 ? 11.61473 -5.78750 12.69314 1.000 80.42826 66 VAL F CA 1
ATOM 2392 C C . VAL B 2 66 ? 11.97580 -6.48663 13.99641 1.000 89.84868 66 VAL F C 1
ATOM 2393 O O . VAL B 2 66 ? 11.80501 -7.70404 14.12103 1.000 97.28349 66 VAL F O 1
ATOM 2406 N N . ASN B 2 67 ? 12.48588 -5.72991 14.96696 1.000 88.62722 67 ASN F N 1
ATOM 2407 C CA . ASN B 2 67 ? 12.94371 -6.30133 16.23410 1.000 90.92890 67 ASN F CA 1
ATOM 2408 C C . ASN B 2 67 ? 11.85415 -7.12945 16.91340 1.000 91.58026 67 ASN F C 1
ATOM 2409 O O . ASN B 2 67 ? 11.73752 -7.13926 18.13753 1.000 89.29377 67 ASN F O 1
#

Solvent-accessible surface area: 9005 Å² total; per-residue (Å²): 208,55,78,132,34,55,101,105,58,73,77,34,1,13,38,3,0,0,2,0,3,16,0,3,28,19,40,83,132,32,139,94,81,57,135,133,105,104,55,108,22,23,51,2,196,60,0,26,82,6,0,68,49,0,41,120,13,165,56,21,89,96,26,158,60,36,17,0,16,2,0,6,4,1,0,0,11,4,54,49,8,103,128,168,100,3,54,1,1,77,56,2,41,99,31,82,175,183,98,143,27,76,95,134,22,6,85,50,16,0,99,135,17,20,24,56,160,152,123,151,36,57,127,14,74,28,131,26,0,58,37,12,0,75,29,172,32,76,237,50,28,8,122,21,97,65,0,43,106,0,0,22,51,22,84